Protein AF-A0A1W9SYE8-F1 (afdb_monomer_lite)

Radius of gyration: 17.7 Å; chains: 1; bounding box: 56×36×48 Å

Structure (mmCIF, N/CA/C/O backbone):
data_AF-A0A1W9SYE8-F1
#
_entry.id   AF-A0A1W9SYE8-F1
#
loop_
_atom_site.group_PDB
_atom_site.id
_atom_site.type_symbol
_atom_site.label_atom_id
_atom_site.label_alt_id
_atom_site.label_comp_id
_atom_site.label_asym_id
_atom_site.label_entity_id
_atom_site.label_seq_id
_atom_site.pdbx_PDB_ins_code
_atom_site.Cartn_x
_atom_site.Cartn_y
_atom_site.Cartn_z
_atom_site.occupancy
_atom_site.B_iso_or_equiv
_atom_site.auth_seq_id
_atom_site.auth_comp_id
_atom_site.auth_asym_id
_atom_site.auth_atom_i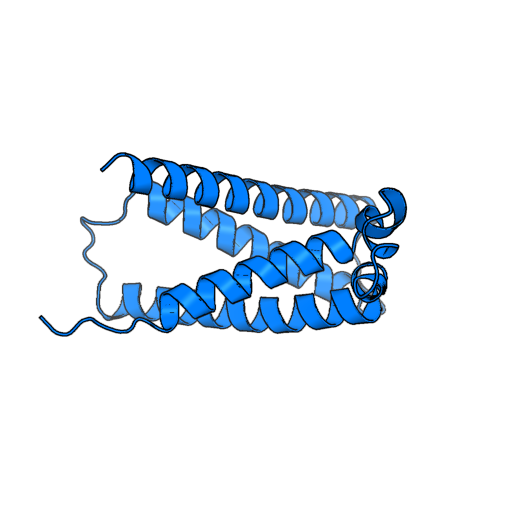d
_atom_site.pdbx_PDB_model_num
ATOM 1 N N . MET A 1 1 ? -35.165 5.257 8.449 1.00 41.22 1 MET A N 1
ATOM 2 C CA . MET A 1 1 ? -33.919 4.480 8.280 1.00 41.22 1 MET A CA 1
ATOM 3 C C . MET A 1 1 ? -33.518 4.577 6.822 1.00 41.22 1 MET A C 1
ATOM 5 O O . MET A 1 1 ? -33.873 3.719 6.024 1.00 41.22 1 MET A O 1
ATOM 9 N N . GLU A 1 2 ? -32.882 5.686 6.456 1.00 39.94 2 GLU A N 1
ATOM 10 C CA . GLU A 1 2 ? -32.318 5.841 5.119 1.00 39.94 2 GLU A CA 1
ATOM 11 C C . GLU A 1 2 ? -31.192 4.820 4.987 1.00 39.94 2 GLU A C 1
ATOM 13 O O . GLU A 1 2 ? -30.272 4.774 5.805 1.00 39.94 2 GLU A O 1
ATOM 18 N N . LYS A 1 3 ? -31.317 3.924 4.012 1.00 49.72 3 LYS A N 1
ATOM 19 C CA . LYS A 1 3 ? -30.263 2.985 3.655 1.00 49.72 3 LYS A CA 1
ATOM 20 C C . LYS A 1 3 ? -29.163 3.843 3.044 1.00 49.72 3 LYS A C 1
ATOM 22 O O . LYS A 1 3 ? -29.212 4.139 1.857 1.00 49.72 3 LYS A O 1
ATOM 27 N N . GLU A 1 4 ? -28.253 4.336 3.879 1.00 52.50 4 GLU A N 1
ATOM 28 C CA . GLU A 1 4 ? -27.139 5.168 3.446 1.00 52.50 4 GLU A CA 1
ATOM 29 C C . GLU A 1 4 ? -26.355 4.353 2.412 1.00 52.50 4 GLU A C 1
ATOM 31 O O . GLU A 1 4 ? -25.656 3.387 2.738 1.00 52.50 4 GLU A O 1
ATOM 36 N N . ASN A 1 5 ? -26.562 4.677 1.134 1.00 53.06 5 ASN A N 1
ATOM 37 C CA . ASN A 1 5 ? -25.823 4.122 0.013 1.00 53.06 5 ASN A CA 1
ATOM 38 C C . ASN A 1 5 ? -24.386 4.615 0.160 1.00 53.06 5 ASN A C 1
ATOM 40 O O . ASN A 1 5 ? -23.985 5.604 -0.447 1.00 53.06 5 ASN A O 1
ATOM 44 N N . SER A 1 6 ? -23.617 3.973 1.038 1.00 64.19 6 SER A N 1
ATOM 45 C CA . SER A 1 6 ? -22.261 4.408 1.330 1.00 64.19 6 SER A CA 1
ATOM 46 C C . SER A 1 6 ? -21.367 4.014 0.150 1.00 64.19 6 SER A C 1
ATOM 48 O O . SER A 1 6 ? -20.813 2.919 0.044 1.00 64.19 6 SER A O 1
ATOM 50 N N . ILE A 1 7 ? -21.261 4.940 -0.800 1.00 74.56 7 ILE A N 1
ATOM 51 C CA . ILE A 1 7 ? -20.350 4.876 -1.947 1.00 74.56 7 ILE A CA 1
ATOM 52 C C . ILE A 1 7 ? -18.901 4.752 -1.446 1.00 74.56 7 ILE A C 1
ATOM 54 O O . ILE A 1 7 ? -18.083 4.054 -2.042 1.00 74.56 7 ILE A O 1
ATOM 58 N N . MET A 1 8 ? -18.600 5.355 -0.292 1.00 77.88 8 MET A N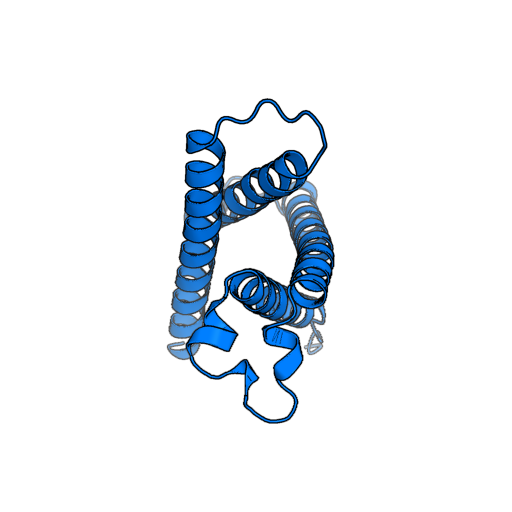 1
ATOM 59 C CA . MET A 1 8 ? -17.255 5.452 0.272 1.00 77.88 8 MET A CA 1
ATOM 60 C C . MET A 1 8 ? -16.625 4.082 0.632 1.00 77.88 8 MET A C 1
ATOM 62 O O . MET A 1 8 ? -15.516 3.803 0.170 1.00 77.88 8 MET A O 1
ATOM 66 N N . PRO A 1 9 ? -17.297 3.156 1.353 1.00 83.62 9 PRO A N 1
ATOM 67 C CA . PRO A 1 9 ? -16.789 1.796 1.551 1.00 83.62 9 PRO A CA 1
ATOM 68 C C . PRO A 1 9 ? -16.573 0.985 0.272 1.00 83.62 9 PRO A C 1
ATOM 70 O O . PRO A 1 9 ? -15.653 0.168 0.229 1.00 83.62 9 PRO A O 1
ATOM 73 N N . LEU A 1 10 ? -17.412 1.160 -0.754 1.00 86.81 10 LEU A N 1
ATOM 74 C CA . LEU A 1 10 ? -17.226 0.473 -2.034 1.00 86.81 10 LEU A CA 1
ATOM 75 C C . LEU A 1 10 ? -15.983 1.010 -2.748 1.00 86.81 10 LEU A C 1
ATOM 77 O O . LEU A 1 10 ? -15.129 0.233 -3.170 1.00 86.81 10 LEU A O 1
ATOM 81 N N . PHE A 1 11 ? -15.851 2.332 -2.803 1.00 90.12 11 PHE A N 1
ATOM 82 C CA . PHE A 1 11 ? -14.723 3.009 -3.426 1.00 90.12 11 PHE A CA 1
ATOM 83 C C . PHE A 1 11 ? -13.386 2.650 -2.758 1.00 90.12 11 PHE A C 1
ATOM 85 O O . PHE A 1 11 ? -12.408 2.343 -3.443 1.00 90.12 11 PHE A O 1
ATOM 92 N N . TYR A 1 12 ? -13.361 2.560 -1.424 1.00 91.75 12 TYR A N 1
ATOM 93 C CA . TYR A 1 12 ? -12.203 2.078 -0.666 1.00 91.75 12 TYR A CA 1
ATOM 94 C C . TYR A 1 12 ? -11.828 0.629 -1.019 1.00 91.75 12 TYR A C 1
ATOM 96 O O . TYR A 1 12 ? -10.658 0.331 -1.253 1.00 91.75 12 TYR A O 1
ATOM 104 N N . LYS A 1 13 ? -12.808 -0.283 -1.109 1.00 92.75 13 LYS A N 1
ATOM 105 C CA . LYS A 1 13 ? -12.555 -1.692 -1.466 1.00 92.75 13 LYS A CA 1
ATOM 106 C C . LYS A 1 13 ? -12.010 -1.842 -2.884 1.00 92.75 13 LYS A C 1
ATOM 108 O O . LYS A 1 13 ? -11.067 -2.601 -3.080 1.00 92.75 13 LYS A O 1
ATOM 113 N N . ILE A 1 14 ? -12.586 -1.119 -3.846 1.00 95.06 14 ILE A N 1
ATOM 114 C CA . ILE A 1 14 ? -12.122 -1.113 -5.240 1.00 95.06 14 ILE A CA 1
ATOM 115 C C . ILE A 1 14 ? -10.686 -0.589 -5.308 1.00 95.06 14 ILE A C 1
ATOM 117 O O . ILE A 1 14 ? -9.834 -1.220 -5.930 1.00 95.06 14 ILE A O 1
ATOM 121 N N . THR A 1 15 ? -10.406 0.516 -4.613 1.00 96.75 15 THR A N 1
ATOM 122 C CA . THR A 1 15 ? -9.061 1.098 -4.537 1.00 96.75 15 THR A CA 1
ATOM 123 C C . THR A 1 15 ? -8.049 0.086 -4.015 1.00 96.75 15 THR A C 1
ATOM 125 O O . THR A 1 15 ? -7.028 -0.144 -4.657 1.00 96.75 15 THR A O 1
ATOM 128 N N . LEU A 1 16 ? -8.342 -0.575 -2.892 1.00 96.31 16 LEU A N 1
ATOM 129 C CA . LEU A 1 16 ? -7.448 -1.590 -2.338 1.00 96.31 16 LEU A CA 1
ATOM 130 C C . LEU A 1 16 ? -7.262 -2.789 -3.263 1.00 96.31 16 LEU A C 1
ATOM 132 O O . LEU A 1 16 ? -6.138 -3.257 -3.416 1.00 96.31 16 LEU A O 1
ATOM 136 N N . PHE A 1 17 ? -8.337 -3.275 -3.886 1.00 96.94 17 PHE A N 1
ATOM 137 C CA . PHE A 1 17 ? -8.260 -4.394 -4.819 1.00 96.94 17 PHE A CA 1
ATOM 138 C C . PHE A 1 17 ? -7.276 -4.094 -5.950 1.00 96.94 17 PHE A C 1
ATOM 140 O O . PHE A 1 17 ? -6.348 -4.868 -6.177 1.00 96.94 17 PHE A O 1
ATOM 147 N N . PHE A 1 18 ? -7.429 -2.947 -6.617 1.00 98.06 18 PHE A N 1
ATOM 148 C CA . PHE A 1 18 ? -6.544 -2.583 -7.715 1.00 98.06 18 PHE A CA 1
ATOM 149 C C . PHE A 1 18 ? -5.142 -2.199 -7.253 1.00 98.06 18 PHE A C 1
ATOM 151 O O . PHE A 1 18 ? -4.192 -2.489 -7.975 1.00 98.06 18 PHE A O 1
ATOM 158 N N . LEU A 1 19 ? -4.972 -1.617 -6.064 1.00 97.75 19 LEU A N 1
ATOM 159 C CA . LEU A 1 19 ? -3.652 -1.329 -5.503 1.00 97.75 19 LEU A CA 1
ATOM 160 C C . LEU A 1 19 ? -2.872 -2.624 -5.242 1.00 97.75 19 LEU A C 1
ATOM 162 O O . LEU A 1 19 ? -1.718 -2.747 -5.647 1.00 97.75 19 LEU A O 1
ATOM 166 N N . THR A 1 20 ? -3.523 -3.621 -4.639 1.00 97.25 20 THR A N 1
ATOM 167 C CA . THR A 1 20 ? -2.939 -4.943 -4.402 1.00 97.25 20 THR A CA 1
ATOM 168 C C . THR A 1 20 ? -2.673 -5.679 -5.714 1.00 97.25 20 THR A C 1
ATOM 170 O O . THR A 1 20 ? -1.557 -6.150 -5.921 1.00 97.25 20 THR A O 1
ATOM 173 N N . LEU A 1 21 ? -3.654 -5.740 -6.621 1.00 97.56 21 LEU A N 1
ATOM 174 C CA . LEU A 1 21 ? -3.521 -6.416 -7.916 1.00 97.56 21 LEU A CA 1
ATOM 175 C C . LEU A 1 21 ? -2.369 -5.831 -8.739 1.00 97.56 21 LEU A C 1
ATOM 177 O O . LEU A 1 21 ? -1.517 -6.567 -9.230 1.00 97.56 21 LEU A O 1
ATOM 181 N N . SER A 1 22 ? -2.319 -4.505 -8.857 1.00 97.81 22 SER A N 1
ATOM 182 C CA . SER A 1 22 ? -1.281 -3.816 -9.622 1.00 97.81 22 SER A CA 1
ATOM 183 C C . SER A 1 22 ? 0.091 -3.884 -8.948 1.00 97.81 22 SER A C 1
ATOM 185 O O . SER A 1 22 ? 1.077 -4.084 -9.648 1.00 97.81 22 SER A O 1
ATOM 187 N N . GLY A 1 23 ? 0.171 -3.818 -7.613 1.00 96.81 23 GLY A N 1
ATOM 188 C CA . GLY A 1 23 ? 1.433 -3.953 -6.874 1.00 96.81 23 GLY A CA 1
ATOM 189 C C . GLY A 1 23 ? 2.045 -5.348 -7.012 1.00 96.81 23 GLY A C 1
ATOM 190 O O . GLY A 1 23 ? 3.241 -5.494 -7.248 1.00 96.81 23 GLY A O 1
ATOM 191 N N . PHE A 1 24 ? 1.217 -6.393 -6.963 1.00 96.88 24 PHE A N 1
ATOM 192 C CA . PHE A 1 24 ? 1.646 -7.749 -7.301 1.00 96.88 24 PHE A CA 1
ATOM 193 C C . PHE A 1 24 ? 2.022 -7.891 -8.783 1.00 96.88 24 PHE A C 1
ATOM 195 O O . PHE A 1 24 ? 2.981 -8.590 -9.096 1.00 96.88 24 PHE A O 1
ATOM 202 N N . GLY A 1 25 ? 1.330 -7.193 -9.686 1.00 95.88 25 GLY A N 1
ATOM 203 C CA . GLY A 1 25 ? 1.627 -7.176 -11.124 1.00 95.88 25 GLY A CA 1
ATOM 204 C C . GLY A 1 25 ? 2.887 -6.402 -11.520 1.00 95.88 25 GLY A C 1
ATOM 205 O O . GLY A 1 25 ? 3.354 -6.537 -12.648 1.00 95.88 25 GLY A O 1
ATOM 206 N N . GLN A 1 26 ? 3.470 -5.610 -10.617 1.00 94.50 26 GLN A N 1
ATOM 207 C CA . GLN A 1 26 ? 4.816 -5.053 -10.798 1.00 94.50 26 GLN A CA 1
ATOM 208 C C . GLN A 1 26 ? 5.912 -6.108 -10.571 1.00 94.50 26 GLN A C 1
ATOM 210 O O . GLN A 1 26 ? 7.053 -5.915 -10.988 1.00 94.50 26 GLN A O 1
ATOM 215 N N . MET A 1 27 ? 5.574 -7.232 -9.935 1.00 94.50 27 MET A N 1
ATOM 216 C CA . MET A 1 27 ? 6.423 -8.416 -9.850 1.00 94.50 27 MET A CA 1
ATOM 217 C C . MET A 1 27 ? 6.058 -9.378 -10.992 1.00 94.50 27 MET A C 1
ATOM 219 O O . MET A 1 27 ? 4.890 -9.471 -11.371 1.00 94.50 27 MET A O 1
ATOM 223 N N . PRO A 1 28 ? 7.000 -10.177 -11.521 1.00 92.25 28 PRO A N 1
ATOM 224 C CA . PRO A 1 28 ? 6.738 -11.074 -12.651 1.00 92.25 28 PRO A CA 1
ATOM 225 C C . PRO A 1 28 ? 5.905 -12.321 -12.275 1.00 92.25 28 PRO A C 1
ATOM 227 O O . PRO A 1 28 ? 6.052 -13.377 -12.887 1.00 92.25 28 PRO A O 1
ATOM 230 N N . ILE A 1 29 ? 5.029 -12.243 -11.267 1.00 94.50 29 ILE A N 1
ATOM 231 C CA . ILE A 1 29 ? 4.278 -13.393 -10.748 1.00 94.50 29 ILE A CA 1
ATOM 232 C C . ILE A 1 29 ? 3.184 -13.854 -11.714 1.00 94.50 29 ILE A C 1
ATOM 234 O O . ILE A 1 29 ? 3.041 -15.052 -11.938 1.00 94.50 29 ILE A O 1
ATOM 238 N N . PHE A 1 30 ? 2.442 -12.929 -12.335 1.00 96.19 30 PHE A N 1
ATOM 239 C CA . PHE A 1 30 ? 1.300 -13.296 -13.177 1.00 96.19 30 PHE A CA 1
ATOM 240 C C . PHE A 1 30 ? 1.739 -13.956 -14.476 1.00 96.19 30 PHE A C 1
ATOM 242 O O . PHE A 1 30 ? 1.042 -14.832 -14.983 1.00 96.19 30 PHE A O 1
ATOM 249 N N . LYS A 1 31 ? 2.925 -13.594 -14.976 1.00 94.56 31 LYS A N 1
ATOM 250 C CA . LYS A 1 31 ? 3.539 -14.303 -16.094 1.00 94.56 31 LYS A CA 1
ATOM 251 C C . LYS A 1 31 ? 4.154 -15.633 -15.655 1.00 94.56 31 LYS A C 1
ATOM 253 O O . LYS A 1 31 ? 3.952 -16.632 -16.331 1.00 94.56 31 LYS A O 1
ATOM 258 N N . ARG A 1 32 ? 4.849 -15.673 -14.510 1.00 96.62 32 ARG A N 1
ATOM 259 C CA . ARG A 1 32 ? 5.492 -16.896 -13.991 1.00 96.62 32 ARG A CA 1
ATOM 260 C C . ARG A 1 32 ? 4.506 -18.033 -13.708 1.00 96.62 32 ARG A C 1
ATOM 262 O O . ARG A 1 32 ? 4.883 -19.191 -13.838 1.00 96.62 32 ARG A O 1
ATOM 269 N N . TYR A 1 33 ? 3.274 -17.707 -13.323 1.00 96.50 33 TYR A N 1
ATOM 270 C CA . TYR A 1 33 ? 2.226 -18.682 -13.008 1.00 96.50 33 TYR A CA 1
ATOM 271 C C . TYR A 1 33 ? 1.105 -18.744 -14.060 1.00 96.50 33 TYR A C 1
ATOM 273 O O . TYR A 1 33 ? -0.002 -19.156 -13.732 1.00 96.50 33 TYR A O 1
ATOM 281 N N . TYR A 1 34 ? 1.367 -18.332 -15.307 1.00 96.38 34 TYR A N 1
ATOM 282 C CA . TYR A 1 34 ? 0.440 -18.448 -16.450 1.00 96.38 34 TYR A CA 1
ATOM 283 C C . TYR A 1 34 ? -0.917 -17.724 -16.298 1.00 96.38 34 TYR A C 1
ATOM 285 O O . TYR A 1 34 ? -1.806 -17.871 -17.132 1.00 96.38 34 TYR A O 1
ATOM 293 N N . ILE A 1 35 ? -1.088 -16.876 -15.276 1.00 97.06 35 ILE A N 1
ATOM 294 C CA . ILE A 1 35 ? -2.311 -16.076 -15.075 1.00 97.06 35 ILE A CA 1
ATOM 295 C C . ILE A 1 35 ? -2.502 -15.095 -16.236 1.00 97.06 35 ILE A C 1
ATOM 297 O O . ILE A 1 35 ? -3.619 -14.887 -16.702 1.00 97.06 35 ILE A O 1
ATOM 301 N N . ALA A 1 36 ? -1.409 -14.518 -16.737 1.00 96.12 36 ALA A N 1
ATOM 302 C CA . ALA A 1 36 ? -1.442 -13.609 -17.880 1.00 96.12 36 ALA A CA 1
ATOM 303 C C . ALA A 1 36 ? -1.770 -14.306 -19.216 1.00 96.12 36 ALA A C 1
ATOM 305 O O . ALA A 1 36 ? -2.040 -13.617 -20.197 1.00 96.12 36 ALA A O 1
ATOM 306 N N . ASP A 1 37 ? -1.751 -15.641 -19.263 1.00 96.69 37 ASP A N 1
ATOM 307 C CA . ASP A 1 37 ? -2.071 -16.413 -20.468 1.00 96.69 37 ASP A CA 1
ATOM 308 C C . ASP A 1 37 ? -3.574 -16.741 -20.561 1.00 96.69 37 ASP A C 1
ATOM 310 O O . ASP A 1 37 ? -4.052 -17.216 -21.591 1.00 96.69 37 ASP A O 1
ATOM 314 N N . ILE A 1 38 ? -4.347 -16.421 -19.516 1.00 97.31 38 ILE A N 1
ATOM 315 C CA . ILE A 1 38 ? -5.810 -16.451 -19.550 1.00 97.31 38 ILE A CA 1
ATOM 316 C C . ILE A 1 38 ? -6.303 -15.345 -20.506 1.00 97.31 38 ILE A C 1
ATOM 318 O O . ILE A 1 38 ? -5.879 -14.189 -20.370 1.00 97.31 38 ILE A O 1
ATOM 322 N N . PRO A 1 39 ? -7.222 -15.646 -21.448 1.00 97.12 39 PRO A N 1
ATOM 323 C CA . PRO A 1 39 ? -7.761 -14.652 -22.373 1.00 97.12 39 PRO A CA 1
ATOM 324 C C . PRO A 1 39 ? -8.266 -13.391 -21.654 1.00 97.12 39 PRO A C 1
ATOM 326 O O . PRO A 1 39 ? -9.061 -13.469 -20.720 1.00 97.12 39 PRO A O 1
ATOM 329 N N . GLY A 1 40 ? -7.785 -12.220 -22.082 1.00 94.88 40 GLY A N 1
ATOM 330 C CA . GLY A 1 40 ? -8.133 -10.921 -21.489 1.00 94.88 40 GLY A CA 1
ATOM 331 C C . GLY A 1 40 ? -7.275 -10.476 -20.294 1.00 94.88 40 GLY A C 1
ATOM 332 O O . GLY A 1 40 ? -7.379 -9.320 -19.889 1.00 94.88 40 GLY A O 1
ATOM 333 N N . LEU A 1 41 ? -6.387 -11.324 -19.757 1.00 97.00 41 LEU A N 1
ATOM 334 C CA . LEU A 1 41 ? -5.532 -10.998 -18.601 1.00 97.00 41 LEU A CA 1
ATOM 335 C C . LEU A 1 41 ? -4.070 -10.676 -18.951 1.00 97.00 41 LEU A C 1
ATOM 337 O O . LEU A 1 41 ? -3.270 -10.415 -18.054 1.00 97.00 41 LEU A O 1
ATOM 341 N N . GLY A 1 42 ? -3.716 -10.605 -20.237 1.00 95.94 42 GLY A N 1
ATOM 342 C CA . GLY A 1 42 ? -2.344 -10.310 -20.678 1.00 95.94 42 GLY A CA 1
ATOM 343 C C . GLY A 1 42 ? -1.778 -8.979 -20.158 1.00 95.94 42 GLY A C 1
ATOM 344 O O . GLY A 1 42 ? -0.571 -8.852 -19.953 1.00 95.94 42 GLY A O 1
ATOM 345 N N . TRP A 1 43 ? -2.641 -8.002 -19.862 1.00 95.88 43 TRP A N 1
ATOM 346 C CA . TRP A 1 43 ? -2.244 -6.708 -19.296 1.00 95.88 43 TRP A CA 1
ATOM 347 C C . TRP A 1 43 ? -1.629 -6.820 -17.892 1.00 95.88 43 TRP A C 1
ATOM 349 O O . TRP A 1 43 ? -0.823 -5.968 -17.524 1.00 95.88 43 TRP A O 1
ATOM 359 N N . LEU A 1 44 ? -1.933 -7.882 -17.132 1.00 96.12 44 LEU A N 1
ATOM 360 C CA . LEU A 1 44 ? -1.353 -8.130 -15.806 1.00 96.12 44 LEU A CA 1
ATOM 361 C C . LEU A 1 44 ? 0.162 -8.373 -15.851 1.00 96.12 44 LEU A C 1
ATOM 363 O O . LEU A 1 44 ? 0.833 -8.208 -14.836 1.00 96.12 44 LEU A O 1
ATOM 367 N N . ALA A 1 45 ? 0.706 -8.762 -17.008 1.00 95.62 45 ALA A N 1
ATOM 368 C CA . ALA A 1 45 ? 2.145 -8.911 -17.222 1.00 95.62 45 ALA A CA 1
ATOM 369 C C . ALA A 1 45 ? 2.801 -7.663 -17.846 1.00 95.62 45 ALA A C 1
ATOM 371 O O . ALA A 1 45 ? 4.016 -7.646 -18.038 1.00 95.62 45 ALA A O 1
ATOM 372 N N . ASN A 1 46 ? 2.031 -6.619 -18.172 1.00 96.56 46 ASN A N 1
ATOM 373 C CA . ASN A 1 46 ? 2.568 -5.376 -18.714 1.00 96.56 46 ASN A CA 1
ATOM 374 C C . ASN A 1 46 ? 2.946 -4.426 -17.572 1.00 96.56 46 ASN A C 1
ATOM 376 O O . ASN A 1 46 ? 2.081 -3.785 -16.974 1.00 96.56 46 ASN A O 1
ATOM 380 N N . PHE A 1 47 ? 4.253 -4.302 -17.322 1.00 94.50 47 PHE A N 1
ATOM 381 C CA . PHE A 1 47 ? 4.788 -3.457 -16.255 1.00 94.50 47 PHE A CA 1
ATOM 382 C C . PHE A 1 47 ? 4.318 -1.999 -16.339 1.00 94.50 47 PHE A C 1
ATOM 384 O O . PHE A 1 47 ? 4.005 -1.410 -15.313 1.00 94.50 47 PHE A O 1
ATOM 391 N N . HIS A 1 48 ? 4.226 -1.401 -17.530 1.00 95.19 48 HIS A N 1
ATOM 392 C CA . HIS A 1 48 ? 3.802 -0.002 -17.657 1.00 95.19 48 HIS A CA 1
ATOM 393 C C . HIS A 1 48 ? 2.340 0.190 -17.249 1.00 95.19 48 HIS A C 1
ATOM 395 O O . HIS A 1 48 ? 2.020 1.154 -16.553 1.00 95.19 48 HIS A O 1
ATOM 401 N N . ILE A 1 49 ? 1.465 -0.743 -17.637 1.00 96.62 49 ILE A N 1
ATOM 402 C CA . ILE A 1 49 ? 0.046 -0.707 -17.266 1.00 96.62 49 ILE A CA 1
ATOM 403 C C . ILE A 1 49 ? -0.103 -0.908 -15.758 1.00 96.62 49 ILE A C 1
ATOM 405 O O . ILE A 1 49 ? -0.748 -0.096 -15.093 1.00 96.62 49 ILE A O 1
ATOM 409 N N . THR A 1 50 ? 0.516 -1.952 -15.199 1.00 97.38 50 THR A N 1
ATOM 410 C CA . THR A 1 50 ? 0.410 -2.243 -13.764 1.00 97.38 50 THR A CA 1
ATOM 411 C C . THR A 1 50 ? 1.032 -1.129 -12.925 1.00 97.38 50 THR A C 1
ATOM 413 O O . THR A 1 50 ? 0.431 -0.698 -11.947 1.00 97.38 50 THR A O 1
ATOM 416 N N . HIS A 1 51 ? 2.166 -0.566 -13.340 1.00 96.12 51 HIS A N 1
ATOM 417 C CA . HIS A 1 51 ? 2.796 0.562 -12.660 1.00 96.12 51 HIS A CA 1
ATOM 418 C C . HIS A 1 51 ? 1.939 1.835 -12.694 1.00 96.12 51 HIS A C 1
ATOM 420 O O . HIS A 1 51 ? 1.776 2.486 -11.660 1.00 96.12 51 HIS A O 1
ATOM 426 N N . LEU A 1 52 ? 1.359 2.185 -13.847 1.00 97.19 52 LEU A N 1
ATOM 427 C CA . LEU A 1 52 ? 0.467 3.341 -13.966 1.00 97.19 52 LEU A CA 1
ATOM 428 C C . LEU A 1 52 ? -0.771 3.180 -13.077 1.00 97.19 52 LEU A C 1
ATOM 430 O O . LEU A 1 52 ? -1.107 4.088 -12.317 1.00 97.19 52 LEU A O 1
ATOM 434 N N . MET A 1 53 ? -1.420 2.014 -13.129 1.00 97.88 53 MET A N 1
ATOM 435 C CA . MET A 1 53 ? -2.564 1.717 -12.267 1.00 97.88 53 MET A CA 1
ATOM 436 C C . MET A 1 53 ? -2.186 1.820 -10.791 1.00 97.88 53 MET A C 1
ATOM 438 O O . MET A 1 53 ? -2.914 2.448 -10.025 1.00 97.88 53 MET A O 1
ATOM 442 N N . HIS A 1 54 ? -1.039 1.263 -10.396 1.00 97.94 54 HIS A N 1
ATOM 443 C CA . HIS A 1 54 ? -0.589 1.316 -9.010 1.00 97.94 54 HIS A CA 1
ATOM 444 C C . HIS A 1 54 ? -0.445 2.757 -8.520 1.00 97.94 54 HIS A C 1
ATOM 446 O O . HIS A 1 54 ? -0.931 3.083 -7.443 1.00 97.94 54 HIS A O 1
ATOM 452 N N . TYR A 1 55 ? 0.136 3.645 -9.331 1.00 96.88 55 TYR A N 1
ATOM 453 C CA . TYR A 1 55 ? 0.292 5.060 -8.982 1.00 96.88 55 TYR A CA 1
ATOM 454 C C . TYR A 1 55 ? -1.052 5.791 -8.873 1.00 96.88 55 TYR A C 1
ATOM 456 O O . TYR A 1 55 ? -1.260 6.543 -7.920 1.00 96.88 55 TYR A O 1
ATOM 464 N N . ILE A 1 56 ? -1.983 5.545 -9.802 1.00 98.12 56 ILE A N 1
ATOM 465 C CA . ILE A 1 56 ? -3.327 6.145 -9.766 1.00 98.12 56 ILE A CA 1
ATOM 466 C C . ILE A 1 56 ? -4.059 5.725 -8.486 1.00 98.12 56 ILE A C 1
ATOM 468 O O . ILE A 1 56 ? -4.535 6.573 -7.729 1.00 98.12 56 ILE A O 1
ATOM 472 N N . PHE A 1 57 ? -4.114 4.422 -8.205 1.00 98.38 57 PHE A N 1
ATOM 473 C CA . PHE A 1 57 ? -4.801 3.915 -7.019 1.00 98.38 57 PHE A CA 1
ATOM 474 C C . PHE A 1 57 ? -4.066 4.255 -5.719 1.00 98.38 57 PHE A C 1
ATOM 476 O O . PHE A 1 57 ? -4.726 4.443 -4.700 1.00 98.38 57 PHE A O 1
ATOM 483 N N . ALA A 1 58 ? -2.739 4.409 -5.737 1.00 98.00 58 ALA A N 1
ATOM 484 C CA . ALA A 1 58 ? -1.981 4.907 -4.591 1.00 98.00 58 ALA A CA 1
ATOM 485 C C . ALA A 1 58 ? -2.346 6.363 -4.273 1.00 98.00 58 ALA A C 1
ATOM 487 O O . ALA A 1 58 ? -2.578 6.687 -3.110 1.00 98.00 58 ALA A O 1
ATOM 488 N N . GLY A 1 59 ? -2.474 7.220 -5.293 1.00 97.75 59 GLY A N 1
ATOM 489 C CA . GLY A 1 59 ? -2.949 8.595 -5.129 1.00 97.75 59 GLY A CA 1
ATOM 490 C C . GLY A 1 59 ? -4.342 8.648 -4.499 1.00 97.75 59 GLY A C 1
ATOM 491 O O . GLY A 1 59 ? -4.533 9.311 -3.481 1.00 97.75 59 GLY A O 1
ATO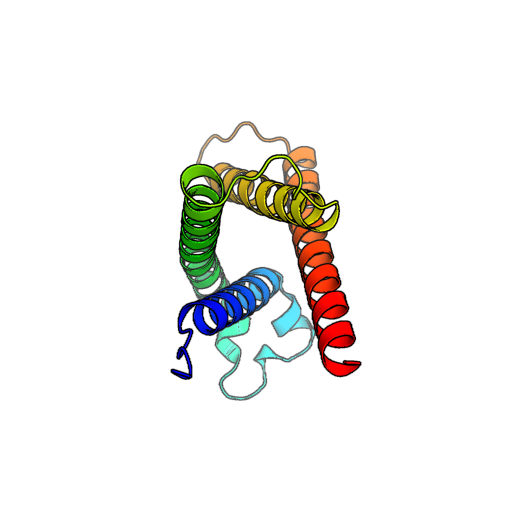M 492 N N . ILE A 1 60 ? -5.287 7.866 -5.032 1.00 97.25 60 ILE A N 1
ATOM 493 C CA . ILE A 1 60 ? -6.647 7.754 -4.481 1.00 97.25 60 ILE A CA 1
ATOM 494 C C . ILE A 1 60 ? -6.616 7.242 -3.034 1.00 97.25 60 ILE A C 1
ATOM 496 O O . ILE A 1 60 ? -7.290 7.792 -2.164 1.00 97.25 60 ILE A O 1
ATOM 500 N N . PHE A 1 61 ? -5.820 6.208 -2.754 1.00 97.38 61 PHE A N 1
ATOM 501 C CA . PHE A 1 61 ? -5.674 5.648 -1.414 1.00 97.38 61 PHE A CA 1
ATOM 502 C C . PHE A 1 61 ? -5.158 6.689 -0.414 1.00 97.38 61 PHE A C 1
ATOM 504 O O . PHE A 1 61 ? -5.736 6.831 0.663 1.00 97.38 61 PHE A O 1
ATOM 511 N N . ILE A 1 62 ? -4.129 7.459 -0.777 1.00 97.06 62 ILE A N 1
ATOM 512 C CA . ILE A 1 62 ? -3.603 8.547 0.056 1.00 97.06 62 ILE A CA 1
ATOM 513 C C . ILE A 1 62 ? -4.687 9.599 0.304 1.00 97.06 62 ILE A C 1
ATOM 515 O O . ILE A 1 62 ? -4.898 9.978 1.454 1.00 97.06 62 ILE A O 1
ATOM 519 N N . SER A 1 63 ? -5.428 10.023 -0.726 1.00 95.62 63 SER A N 1
ATOM 520 C CA . SER A 1 63 ? -6.541 10.969 -0.564 1.00 95.62 63 SER A CA 1
ATOM 521 C C . SER A 1 63 ? -7.607 10.450 0.402 1.00 95.62 63 SER A C 1
ATOM 523 O O . SER A 1 63 ? -8.059 11.197 1.268 1.00 95.62 63 SER A O 1
ATOM 525 N N . LEU A 1 64 ? -7.973 9.167 0.312 1.00 94.00 64 LEU A N 1
ATOM 526 C CA . LEU A 1 64 ? -8.929 8.539 1.228 1.00 94.00 64 LEU A CA 1
ATOM 527 C C . LEU A 1 64 ? -8.402 8.479 2.665 1.00 94.00 64 LEU A C 1
ATOM 529 O O . LEU A 1 64 ? -9.158 8.746 3.601 1.00 94.00 64 LEU A O 1
ATOM 533 N N . VAL A 1 65 ? -7.122 8.149 2.857 1.00 93.44 65 VAL A N 1
ATOM 534 C CA . VAL A 1 65 ? -6.484 8.125 4.182 1.00 93.44 65 VAL A CA 1
ATOM 535 C C . VAL A 1 65 ? -6.452 9.526 4.785 1.00 93.44 65 VAL A C 1
ATOM 537 O O . VAL A 1 65 ? -6.824 9.680 5.948 1.00 93.44 65 VAL A O 1
ATOM 540 N N . VAL A 1 66 ? -6.074 10.545 4.010 1.00 93.56 66 VAL A N 1
ATOM 541 C CA . VAL A 1 66 ? -6.048 11.945 4.459 1.00 93.56 66 VAL A CA 1
ATOM 542 C C . VAL A 1 66 ? -7.452 12.414 4.827 1.00 93.56 66 VAL A C 1
ATOM 544 O O . VAL A 1 66 ? -7.655 12.867 5.949 1.00 93.56 66 VAL A O 1
ATOM 547 N N . TYR A 1 67 ? -8.431 12.232 3.938 1.00 91.56 67 TYR A N 1
ATOM 548 C CA . TYR A 1 67 ? -9.827 12.592 4.196 1.00 91.56 67 TYR A CA 1
ATOM 549 C C . TYR A 1 67 ? -10.363 11.931 5.473 1.00 91.56 67 TYR A C 1
ATOM 551 O O . TYR A 1 67 ? -10.875 12.615 6.355 1.00 91.56 67 TYR A O 1
ATOM 559 N N . SER A 1 68 ? -10.175 10.615 5.614 1.00 87.69 68 SER A N 1
ATOM 560 C CA . SER A 1 68 ? -10.654 9.867 6.785 1.00 87.69 68 SER A CA 1
ATOM 561 C C . SER A 1 68 ? -9.953 10.294 8.077 1.00 87.69 68 SER A C 1
ATOM 563 O O . SER A 1 68 ? -10.566 10.298 9.142 1.00 87.69 68 SER A O 1
ATOM 565 N N . SER A 1 69 ? -8.666 10.643 7.996 1.00 87.88 69 SER A N 1
ATOM 566 C CA . SER A 1 69 ? -7.895 11.106 9.153 1.00 87.88 69 SER A CA 1
ATOM 567 C C . SER A 1 69 ? -8.338 12.500 9.592 1.00 87.88 69 SER A C 1
ATOM 569 O O . SER A 1 69 ? -8.504 12.729 10.786 1.00 87.88 69 SER A O 1
ATOM 571 N N . LEU A 1 70 ? -8.577 13.411 8.644 1.00 89.75 70 LEU A N 1
ATOM 572 C CA . LEU A 1 70 ? -9.083 14.754 8.930 1.00 89.75 70 LEU A CA 1
ATOM 573 C C . LEU A 1 70 ? -10.495 14.709 9.516 1.00 89.75 70 LEU A C 1
ATOM 575 O O . LEU A 1 70 ? -10.732 15.352 10.533 1.00 89.75 70 LEU A O 1
ATOM 579 N N . ASP A 1 71 ? -11.402 13.914 8.939 1.00 87.06 71 ASP A N 1
ATOM 580 C CA . ASP A 1 71 ? -12.754 13.728 9.484 1.00 87.06 71 ASP A CA 1
ATOM 581 C C . ASP A 1 71 ? -12.704 13.216 10.932 1.00 87.06 71 ASP A C 1
ATOM 583 O O . ASP A 1 71 ? -13.369 13.754 11.819 1.00 87.06 71 ASP A O 1
ATOM 587 N N . PHE A 1 72 ? -11.846 12.225 11.195 1.00 84.12 72 PHE A N 1
ATOM 588 C CA . PHE A 1 72 ? -11.669 11.682 12.536 1.00 84.12 72 PHE A CA 1
ATOM 589 C C . PHE A 1 72 ? -11.115 12.717 13.524 1.00 84.12 72 PHE A C 1
ATOM 591 O O . PHE A 1 72 ? -11.659 12.859 14.615 1.00 84.12 72 PHE A O 1
ATOM 598 N N . ILE A 1 73 ? -10.056 13.444 13.154 1.00 86.06 73 ILE A N 1
ATOM 599 C CA . ILE A 1 73 ? -9.384 14.406 14.040 1.00 86.06 73 ILE A CA 1
ATOM 600 C C . ILE A 1 73 ? -10.260 15.635 14.305 1.00 86.06 73 ILE A C 1
ATOM 602 O O . ILE A 1 73 ? -10.331 16.090 15.440 1.00 86.06 73 ILE A O 1
ATOM 606 N N . ILE A 1 74 ? -10.920 16.178 13.280 1.00 87.06 74 ILE A N 1
ATOM 607 C CA . ILE A 1 74 ? -11.654 17.446 13.384 1.00 87.06 74 ILE A CA 1
ATOM 608 C C . ILE A 1 74 ? -13.026 17.238 14.026 1.00 87.06 74 ILE A C 1
ATOM 610 O O . ILE A 1 74 ? -13.439 18.038 14.861 1.00 87.06 74 ILE A O 1
ATOM 614 N N . PHE A 1 75 ? -13.738 16.172 13.651 1.00 83.00 75 PHE A N 1
ATOM 615 C CA . PHE A 1 75 ? -15.151 16.022 14.007 1.00 83.00 75 PHE A CA 1
ATOM 616 C C . PHE A 1 75 ? -15.432 14.895 15.000 1.00 83.00 75 PHE A C 1
ATOM 618 O O . PHE A 1 75 ? -16.540 14.824 15.532 1.00 83.00 75 PHE A O 1
ATOM 625 N N . ARG A 1 76 ? -14.483 13.978 15.235 1.00 77.94 76 ARG A N 1
ATOM 626 C CA . ARG A 1 76 ? -14.761 12.726 15.964 1.00 77.94 76 ARG A CA 1
ATOM 627 C C . ARG A 1 76 ? -13.735 12.366 17.036 1.00 77.94 76 ARG A C 1
ATOM 629 O O . ARG A 1 76 ? -13.851 11.282 17.613 1.00 77.94 76 ARG A O 1
ATOM 636 N N . ILE A 1 77 ? -12.746 13.223 17.299 1.00 74.75 77 ILE A N 1
ATOM 637 C CA . ILE A 1 77 ? -11.702 12.925 18.277 1.00 74.75 77 ILE A CA 1
ATOM 638 C C . ILE A 1 77 ? -12.274 13.043 19.693 1.00 74.75 77 ILE A C 1
ATOM 640 O O . ILE A 1 77 ? -12.427 14.114 20.265 1.00 74.75 77 ILE A O 1
ATOM 644 N N . ASP A 1 78 ? -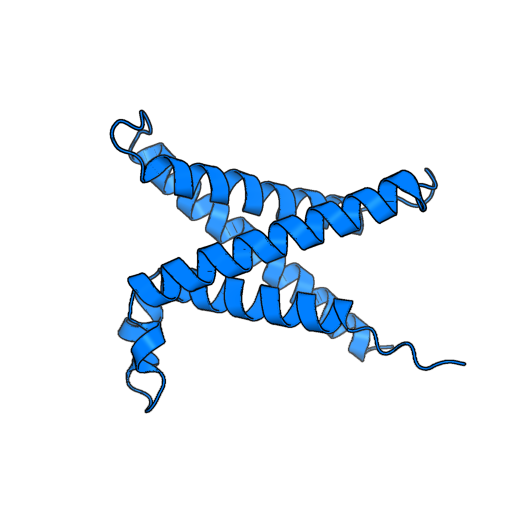12.626 11.894 20.251 1.00 73.06 78 ASP A N 1
ATOM 645 C CA . ASP A 1 78 ? -12.911 11.709 21.667 1.00 73.06 78 ASP A CA 1
ATOM 646 C C . ASP A 1 78 ? -11.731 10.912 22.235 1.00 73.06 78 ASP A C 1
ATOM 648 O O . ASP A 1 78 ? -11.473 9.779 21.806 1.00 73.06 78 ASP A O 1
ATOM 652 N N . SER A 1 79 ? -10.952 11.524 23.133 1.00 60.34 79 SER A N 1
ATOM 653 C CA . SER A 1 79 ? -9.679 10.984 23.641 1.00 60.34 79 SER A CA 1
ATOM 654 C C . SER A 1 79 ? -9.829 9.601 24.290 1.00 60.34 79 SER A C 1
ATOM 656 O O . SER A 1 79 ? -8.864 8.839 24.344 1.00 60.34 79 SER A O 1
ATOM 658 N N . ALA A 1 80 ? -11.047 9.220 24.683 1.00 59.56 80 ALA A N 1
ATOM 659 C CA . ALA A 1 80 ? -11.373 7.913 25.244 1.00 59.56 80 ALA A CA 1
ATOM 660 C C . ALA A 1 80 ? -11.509 6.766 24.211 1.00 59.56 80 ALA A C 1
ATOM 662 O O . ALA A 1 80 ? -11.638 5.609 24.611 1.00 59.56 80 ALA A O 1
ATOM 663 N N . ARG A 1 81 ? -11.495 7.029 22.890 1.00 66.19 81 ARG A N 1
ATOM 664 C CA . ARG A 1 81 ? -11.869 6.035 21.851 1.00 66.19 81 ARG A CA 1
ATOM 665 C C . ARG A 1 81 ? -10.742 5.522 20.952 1.00 66.19 81 ARG A C 1
ATOM 667 O O . ARG A 1 81 ? -11.016 4.745 20.031 1.00 66.19 81 ARG A O 1
ATOM 674 N N . ILE A 1 82 ? -9.480 5.890 21.184 1.00 76.75 82 ILE A N 1
ATOM 675 C CA . ILE A 1 82 ? -8.371 5.353 20.375 1.00 76.75 82 ILE A CA 1
ATOM 676 C C . ILE A 1 82 ? -8.122 3.889 20.753 1.00 76.75 82 ILE A C 1
ATOM 678 O O . ILE A 1 82 ? -7.454 3.560 21.730 1.00 76.75 82 ILE A O 1
ATOM 682 N N . THR A 1 83 ? -8.669 2.981 19.948 1.00 84.44 83 THR A N 1
ATOM 683 C CA . THR A 1 83 ? -8.465 1.542 20.126 1.00 84.44 83 THR A CA 1
ATOM 684 C C . THR A 1 83 ? -7.118 1.097 19.551 1.00 84.44 83 THR A C 1
ATOM 686 O O . THR A 1 83 ? -6.626 1.651 18.565 1.00 84.44 83 THR A O 1
ATOM 689 N N . LYS A 1 84 ? -6.545 0.015 20.101 1.00 85.88 84 LYS A N 1
ATOM 690 C CA . LYS A 1 84 ? -5.324 -0.627 19.567 1.00 85.88 84 LYS A CA 1
ATOM 691 C C . LYS A 1 84 ? -5.430 -0.944 18.066 1.00 85.88 84 LYS A C 1
ATOM 693 O O . LYS A 1 84 ? -4.444 -0.863 17.344 1.00 85.88 84 LYS A O 1
ATOM 698 N N . ILE A 1 85 ? -6.636 -1.256 17.589 1.00 86.62 85 ILE A N 1
ATOM 699 C CA . ILE A 1 85 ? -6.935 -1.560 16.183 1.00 86.62 85 ILE A CA 1
ATOM 700 C C . ILE A 1 85 ? -6.692 -0.338 15.287 1.00 86.62 85 ILE A C 1
ATOM 702 O O . ILE A 1 85 ? -6.105 -0.470 14.214 1.00 86.62 85 ILE A O 1
ATOM 706 N N . ILE A 1 86 ? -7.108 0.853 15.727 1.00 85.50 86 ILE A N 1
ATOM 707 C CA . ILE A 1 86 ? -6.902 2.104 14.983 1.00 85.50 86 ILE A CA 1
ATOM 708 C C . ILE A 1 86 ? -5.406 2.406 14.869 1.00 85.50 86 ILE A C 1
ATOM 710 O O . ILE A 1 86 ? -4.930 2.689 13.772 1.00 85.50 86 ILE A O 1
ATOM 714 N N . ILE A 1 87 ? -4.657 2.264 15.967 1.00 88.94 87 ILE A N 1
ATOM 715 C CA . ILE A 1 87 ? -3.202 2.484 15.980 1.00 88.94 87 ILE A CA 1
ATOM 716 C C . ILE A 1 87 ? -2.500 1.539 14.998 1.00 88.94 87 ILE A C 1
ATOM 718 O O . ILE A 1 87 ? -1.701 1.989 14.180 1.00 88.94 87 ILE A O 1
ATOM 722 N N . ILE A 1 88 ? -2.839 0.244 15.017 1.00 91.50 88 ILE A N 1
ATOM 723 C CA . ILE A 1 88 ? -2.273 -0.743 14.084 1.00 91.50 88 ILE A CA 1
ATOM 724 C C . ILE A 1 88 ? -2.543 -0.340 12.628 1.00 91.50 88 ILE A C 1
ATOM 726 O O . ILE A 1 88 ? -1.623 -0.355 11.811 1.00 91.50 88 ILE A O 1
ATOM 730 N N . LYS A 1 89 ? -3.775 0.070 12.295 1.00 91.12 89 LYS A N 1
ATOM 731 C CA . LYS A 1 89 ? -4.111 0.532 10.937 1.00 91.12 89 LYS A CA 1
ATOM 732 C C . LYS A 1 89 ? -3.291 1.748 10.518 1.00 91.12 89 LYS A C 1
ATOM 734 O O . LYS A 1 89 ? -2.801 1.775 9.394 1.00 91.12 89 LYS A O 1
ATOM 739 N N . ILE A 1 90 ? -3.141 2.731 11.406 1.00 92.31 90 ILE A N 1
ATOM 740 C CA . ILE A 1 90 ? -2.361 3.944 11.135 1.00 92.31 90 ILE A CA 1
ATOM 741 C C . ILE A 1 90 ? -0.908 3.576 10.830 1.00 92.31 90 ILE A C 1
ATOM 743 O O . ILE A 1 90 ? -0.375 4.029 9.822 1.00 92.31 90 ILE A O 1
ATOM 747 N N . ILE A 1 91 ? -0.293 2.706 11.638 1.00 95.62 91 ILE A N 1
ATOM 748 C CA . ILE A 1 91 ? 1.090 2.257 11.423 1.00 95.62 91 ILE A CA 1
ATOM 749 C C . ILE A 1 91 ? 1.238 1.574 10.060 1.00 95.62 91 ILE A C 1
ATOM 751 O O . ILE A 1 91 ? 2.165 1.889 9.318 1.00 95.62 91 ILE A O 1
ATOM 755 N N . ILE A 1 92 ? 0.316 0.676 9.700 1.00 97.19 92 ILE A N 1
ATOM 756 C CA . ILE A 1 92 ? 0.348 -0.028 8.410 1.00 97.19 92 ILE A CA 1
ATOM 757 C C . ILE A 1 92 ? 0.210 0.956 7.240 1.00 97.19 92 ILE A C 1
ATOM 759 O O . ILE A 1 92 ? 0.980 0.882 6.284 1.00 97.19 92 ILE A O 1
ATOM 763 N N . TYR A 1 93 ? -0.747 1.887 7.305 1.00 97.06 93 TYR A N 1
ATOM 764 C CA . TYR A 1 93 ? -0.958 2.874 6.243 1.00 97.06 93 TYR A CA 1
ATOM 765 C C . TYR A 1 93 ? 0.228 3.823 6.097 1.00 97.06 93 TYR A C 1
ATOM 767 O O . TYR A 1 93 ? 0.691 4.037 4.980 1.00 97.06 93 TYR A O 1
ATOM 775 N N . LEU A 1 94 ? 0.755 4.353 7.203 1.00 97.38 94 LEU A N 1
ATOM 776 C CA . LEU A 1 94 ? 1.942 5.206 7.173 1.00 97.38 94 LEU A CA 1
ATOM 777 C C . LEU A 1 94 ? 3.151 4.444 6.629 1.00 97.38 94 LEU A C 1
ATOM 779 O O . LEU A 1 94 ? 3.853 4.968 5.771 1.00 97.38 94 LEU A O 1
ATOM 783 N N . GLY A 1 95 ? 3.351 3.194 7.055 1.00 98.06 95 GLY A N 1
ATOM 784 C CA . GLY A 1 95 ? 4.395 2.318 6.531 1.00 98.06 95 GLY A CA 1
ATOM 785 C C . GLY A 1 95 ? 4.302 2.154 5.015 1.00 98.06 95 GLY A C 1
ATOM 786 O O . GLY A 1 95 ? 5.288 2.392 4.319 1.00 98.06 95 GLY A O 1
ATOM 787 N N . LEU A 1 96 ? 3.116 1.833 4.483 1.00 98.12 96 LEU A N 1
ATOM 788 C CA . LEU A 1 96 ? 2.869 1.728 3.038 1.00 98.12 96 LEU A CA 1
ATOM 789 C C . LEU A 1 96 ? 3.143 3.035 2.296 1.00 98.12 96 LEU A C 1
ATOM 791 O O . LEU A 1 96 ? 3.822 3.017 1.273 1.00 98.12 96 LEU A O 1
ATOM 795 N N . ILE A 1 97 ? 2.633 4.158 2.802 1.00 98.25 97 ILE A N 1
ATOM 796 C CA . ILE A 1 97 ? 2.750 5.462 2.141 1.00 98.25 97 ILE A CA 1
ATOM 797 C C . ILE A 1 97 ? 4.207 5.924 2.131 1.00 98.25 97 ILE A C 1
ATOM 799 O O . ILE A 1 97 ? 4.725 6.276 1.076 1.00 98.25 97 ILE A O 1
ATOM 803 N N . ILE A 1 98 ? 4.892 5.874 3.276 1.00 98.12 98 ILE A N 1
ATOM 804 C CA . ILE A 1 98 ? 6.288 6.310 3.397 1.00 98.12 98 ILE A CA 1
ATOM 805 C C . ILE A 1 98 ? 7.185 5.437 2.520 1.00 98.12 98 ILE A C 1
ATOM 807 O O . ILE A 1 98 ? 7.959 5.956 1.716 1.00 98.12 98 ILE A O 1
ATOM 811 N N . THR A 1 99 ? 7.062 4.112 2.629 1.00 98.00 99 THR A N 1
ATOM 812 C CA . THR A 1 99 ? 7.875 3.208 1.805 1.00 98.00 99 THR A CA 1
ATOM 813 C C . THR A 1 99 ? 7.543 3.339 0.316 1.00 98.00 99 THR A C 1
ATOM 815 O O . THR A 1 99 ? 8.450 3.320 -0.512 1.00 98.00 99 THR A O 1
ATOM 818 N N . GLY A 1 100 ? 6.273 3.556 -0.033 1.00 96.94 100 GLY A N 1
ATOM 819 C CA . GLY A 1 100 ? 5.828 3.819 -1.400 1.00 96.94 100 GLY A CA 1
ATOM 820 C C . GLY A 1 100 ? 6.441 5.095 -1.974 1.00 96.94 100 GLY A C 1
ATOM 821 O O . GLY A 1 100 ? 7.032 5.052 -3.045 1.00 96.94 100 GLY A O 1
ATOM 822 N N . ILE A 1 101 ? 6.401 6.211 -1.242 1.00 96.56 101 ILE A N 1
ATOM 823 C CA . ILE A 1 101 ? 7.014 7.483 -1.663 1.00 96.56 101 ILE A CA 1
ATOM 824 C C . ILE A 1 101 ? 8.518 7.312 -1.901 1.00 96.56 101 ILE A C 1
ATOM 826 O O . ILE A 1 101 ? 9.032 7.743 -2.931 1.00 96.56 101 ILE A O 1
ATOM 830 N N . LEU A 1 102 ? 9.230 6.633 -1.000 1.00 96.31 102 LEU A N 1
ATOM 831 C CA . LEU A 1 102 ? 10.655 6.349 -1.185 1.00 96.31 102 LEU A CA 1
ATOM 832 C C . LEU A 1 102 ? 10.910 5.463 -2.425 1.00 96.31 102 LEU A C 1
ATOM 834 O O . LEU A 1 102 ? 11.913 5.644 -3.116 1.00 96.31 102 LEU A O 1
ATOM 838 N N . MET A 1 103 ? 9.997 4.538 -2.748 1.00 94.38 103 MET A N 1
ATOM 839 C CA . MET A 1 103 ? 10.056 3.701 -3.958 1.00 94.38 103 MET A CA 1
ATOM 840 C C . MET A 1 103 ? 9.766 4.483 -5.244 1.00 94.38 103 MET A C 1
ATOM 842 O O . MET A 1 103 ? 10.184 4.049 -6.315 1.00 94.38 103 MET A O 1
ATOM 846 N N . ILE A 1 104 ? 9.080 5.622 -5.154 1.00 93.44 104 ILE A N 1
ATOM 847 C CA . ILE A 1 104 ? 8.974 6.578 -6.259 1.00 93.44 104 ILE A CA 1
ATOM 848 C C . ILE A 1 104 ? 10.294 7.336 -6.382 1.00 93.44 104 ILE A C 1
ATOM 850 O O . ILE A 1 104 ? 10.850 7.423 -7.474 1.00 93.44 104 ILE A O 1
ATOM 854 N N . ILE A 1 105 ? 10.818 7.834 -5.256 1.00 93.69 105 ILE A N 1
ATOM 855 C CA . ILE A 1 105 ? 12.034 8.649 -5.226 1.00 93.69 105 ILE A CA 1
ATOM 856 C C . ILE A 1 105 ? 13.204 7.902 -5.851 1.00 93.69 105 ILE A C 1
ATOM 858 O O . ILE A 1 105 ? 13.872 8.495 -6.685 1.00 93.69 105 ILE A O 1
ATOM 862 N N . LYS A 1 106 ? 13.409 6.611 -5.544 1.00 91.38 106 LYS A N 1
ATOM 863 C CA . LYS A 1 106 ? 14.508 5.806 -6.119 1.00 91.38 106 LYS A CA 1
ATOM 864 C C . LYS A 1 106 ? 14.534 5.762 -7.657 1.00 91.38 106 LYS A C 1
ATOM 866 O O . LYS A 1 106 ? 15.540 5.351 -8.220 1.00 91.38 106 LYS A O 1
ATOM 871 N N . ASN A 1 107 ? 13.427 6.097 -8.327 1.00 88.38 107 ASN A N 1
ATOM 872 C CA . ASN A 1 107 ? 13.338 6.085 -9.786 1.00 88.38 107 ASN A CA 1
ATOM 873 C C . ASN A 1 107 ? 13.846 7.396 -10.416 1.00 88.38 107 ASN A C 1
ATOM 875 O O . ASN A 1 107 ? 13.967 7.467 -11.637 1.00 88.38 107 ASN A O 1
ATOM 879 N N . PHE A 1 108 ? 14.134 8.435 -9.624 1.00 90.19 108 PHE A N 1
ATOM 880 C CA . PHE A 1 108 ? 14.721 9.675 -10.130 1.00 90.19 108 PHE A CA 1
ATOM 881 C C . PHE A 1 108 ? 16.216 9.517 -10.442 1.00 90.19 108 PHE A C 1
ATOM 883 O O . PHE A 1 108 ? 16.950 8.798 -9.764 1.00 90.19 108 PHE A O 1
ATOM 890 N N . SER A 1 109 ? 16.693 10.230 -11.464 1.00 83.12 109 SER A N 1
ATOM 891 C CA . SER A 1 109 ? 18.118 10.272 -11.795 1.00 83.12 109 SER A CA 1
ATOM 892 C C . SER A 1 109 ? 18.915 10.908 -10.651 1.00 83.12 109 SER A C 1
ATOM 894 O O . SER A 1 109 ? 18.610 12.026 -10.241 1.00 83.12 109 SER A O 1
ATOM 896 N N . GLY A 1 110 ? 19.953 10.222 -10.163 1.00 83.81 110 GLY A N 1
ATOM 897 C CA . GLY A 1 110 ? 20.851 10.751 -9.128 1.00 83.81 110 GLY A CA 1
ATOM 898 C C . GLY A 1 110 ? 20.435 10.457 -7.683 1.00 83.81 110 GLY A C 1
ATOM 899 O O . GLY A 1 110 ? 20.939 11.098 -6.764 1.00 83.81 110 GLY A O 1
ATOM 900 N N . THR A 1 111 ? 19.535 9.498 -7.443 1.00 84.88 111 THR A N 1
ATOM 901 C CA . THR A 1 111 ? 19.158 9.130 -6.071 1.00 84.88 111 THR A CA 1
ATOM 902 C C . THR A 1 111 ? 20.329 8.493 -5.321 1.00 84.88 111 THR A C 1
ATOM 904 O O . THR A 1 111 ? 20.896 7.519 -5.821 1.00 84.88 111 THR A O 1
ATOM 907 N N . PRO A 1 112 ? 20.652 8.939 -4.096 1.00 87.12 112 PRO A N 1
ATOM 908 C CA . PRO A 1 112 ? 21.802 8.442 -3.337 1.00 87.12 112 PRO A CA 1
ATOM 909 C C . PRO A 1 112 ? 21.537 7.098 -2.630 1.00 87.12 112 PRO A C 1
ATOM 911 O O . PRO A 1 112 ? 22.249 6.732 -1.696 1.00 87.12 112 PRO A O 1
ATOM 914 N N . PHE A 1 113 ? 20.479 6.371 -2.997 1.00 93.62 113 PHE A N 1
ATOM 915 C CA . PHE A 1 113 ? 20.075 5.160 -2.287 1.00 93.62 113 PHE A CA 1
ATOM 916 C C . PHE A 1 113 ? 21.003 3.992 -2.611 1.00 93.62 113 PHE A C 1
ATOM 918 O O . PHE A 1 113 ? 21.194 3.628 -3.769 1.00 93.62 113 PHE A O 1
ATOM 925 N N . SER A 1 114 ? 21.549 3.369 -1.567 1.00 94.56 114 SER A N 1
ATOM 926 C CA . SER A 1 114 ? 22.373 2.175 -1.726 1.00 94.56 114 SER A CA 1
ATOM 927 C C . SER A 1 114 ? 21.528 0.971 -2.180 1.00 94.56 114 SER A C 1
ATOM 929 O O . SER A 1 114 ? 20.335 0.896 -1.861 1.00 94.56 114 SER A O 1
ATOM 931 N N . PRO A 1 115 ? 22.125 -0.026 -2.862 1.00 93.75 115 PRO A N 1
ATOM 932 C CA . PRO A 1 115 ? 21.408 -1.234 -3.280 1.00 93.75 115 PRO A CA 1
ATOM 933 C C . PRO A 1 115 ? 20.709 -1.962 -2.121 1.00 93.75 115 PRO A C 1
ATOM 935 O O . PRO A 1 115 ? 19.545 -2.346 -2.236 1.00 93.75 115 PRO A O 1
ATOM 938 N N . ASN A 1 116 ? 21.380 -2.079 -0.970 1.00 96.81 116 ASN A N 1
ATOM 939 C CA . ASN A 1 116 ? 20.818 -2.717 0.225 1.00 96.81 116 ASN A CA 1
ATOM 940 C C . ASN A 1 116 ? 19.592 -1.964 0.752 1.00 96.81 116 ASN A C 1
ATOM 942 O O . ASN A 1 116 ? 18.616 -2.586 1.170 1.00 96.81 116 ASN A O 1
ATOM 946 N N . PHE A 1 117 ? 19.621 -0.629 0.699 1.00 95.94 117 PHE A N 1
ATOM 947 C CA . PHE A 1 117 ? 18.486 0.187 1.112 1.00 95.94 117 PHE A CA 1
ATOM 948 C C . PHE A 1 117 ? 17.285 0.006 0.177 1.00 95.94 117 PHE A C 1
ATOM 950 O O . PHE A 1 117 ? 16.162 -0.123 0.653 1.00 95.94 117 PHE A O 1
ATOM 957 N N . ILE A 1 118 ? 17.504 -0.092 -1.139 1.00 94.88 118 ILE A N 1
ATOM 958 C CA . ILE A 1 118 ? 16.427 -0.346 -2.112 1.00 94.88 118 ILE A CA 1
ATOM 959 C C . ILE A 1 118 ? 15.767 -1.712 -1.865 1.00 94.88 118 ILE A C 1
ATOM 961 O O . ILE A 1 118 ? 14.541 -1.821 -1.932 1.00 94.88 118 ILE A O 1
ATOM 965 N N . ILE A 1 119 ? 16.554 -2.744 -1.549 1.00 95.62 119 ILE A N 1
ATOM 966 C CA . ILE A 1 119 ? 16.032 -4.077 -1.213 1.00 95.62 119 ILE A CA 1
ATOM 967 C C . ILE A 1 119 ? 15.226 -4.025 0.086 1.00 95.62 119 ILE A C 1
ATOM 969 O O . ILE A 1 119 ? 14.089 -4.497 0.116 1.00 95.62 119 ILE A O 1
ATOM 973 N N . LEU A 1 120 ? 15.780 -3.419 1.142 1.00 97.00 120 LEU A N 1
ATOM 974 C CA . LEU A 1 120 ? 15.084 -3.237 2.417 1.00 97.00 120 LEU A CA 1
ATOM 975 C C . LEU A 1 120 ? 13.751 -2.516 2.214 1.00 97.00 120 LEU A C 1
ATOM 977 O O . LEU A 1 120 ? 12.733 -2.918 2.775 1.00 97.00 120 LEU A O 1
ATOM 981 N N . LEU A 1 121 ? 13.754 -1.473 1.390 1.00 96.25 121 LEU A N 1
ATOM 982 C CA . LEU A 1 121 ? 12.579 -0.682 1.087 1.00 96.25 121 LEU A CA 1
ATOM 983 C C . LEU A 1 121 ? 11.506 -1.505 0.366 1.00 96.25 121 LEU A C 1
ATOM 985 O O . LEU A 1 121 ? 10.343 -1.477 0.769 1.00 96.25 121 LEU A O 1
ATOM 989 N N . ALA A 1 122 ? 11.895 -2.281 -0.648 1.00 95.69 122 ALA A N 1
ATOM 990 C CA . ALA A 1 122 ? 10.985 -3.162 -1.374 1.00 95.69 122 ALA A CA 1
ATOM 991 C C . ALA A 1 122 ? 10.379 -4.245 -0.462 1.00 95.69 122 ALA A C 1
ATOM 993 O O . ALA A 1 122 ? 9.166 -4.458 -0.481 1.00 95.69 122 ALA A O 1
ATOM 994 N N . LEU A 1 123 ? 11.199 -4.885 0.380 1.00 97.56 123 LEU A N 1
ATOM 995 C CA . LEU A 1 123 ? 10.741 -5.893 1.341 1.00 97.56 123 LEU A CA 1
ATOM 996 C C . LEU A 1 123 ? 9.832 -5.292 2.413 1.00 97.56 123 LEU A C 1
ATOM 998 O O . LEU A 1 123 ? 8.819 -5.894 2.758 1.00 97.56 123 LEU A O 1
ATOM 1002 N N . SER A 1 124 ? 10.155 -4.096 2.907 1.00 97.88 124 SER A N 1
ATOM 1003 C CA . SER A 1 124 ? 9.337 -3.391 3.898 1.00 97.88 124 SER A CA 1
ATOM 1004 C C . SER A 1 124 ? 7.977 -3.008 3.317 1.00 97.88 124 SER A C 1
ATOM 1006 O O . SER A 1 124 ? 6.949 -3.250 3.945 1.00 97.88 124 SER A O 1
ATOM 1008 N N . HIS A 1 125 ? 7.948 -2.472 2.093 1.00 98.06 125 HIS A N 1
ATOM 1009 C CA . HIS A 1 125 ? 6.701 -2.133 1.409 1.00 98.06 125 HIS A CA 1
ATOM 1010 C C . HIS A 1 125 ? 5.822 -3.374 1.197 1.00 98.06 125 HIS A C 1
ATOM 1012 O O . HIS A 1 125 ? 4.629 -3.365 1.510 1.00 98.06 125 HIS A O 1
ATOM 1018 N N . PHE A 1 126 ? 6.430 -4.475 0.743 1.00 97.25 126 PHE A N 1
ATOM 1019 C CA . PHE A 1 126 ? 5.743 -5.753 0.594 1.00 97.25 126 PHE A CA 1
ATOM 1020 C C . PHE A 1 126 ? 5.215 -6.289 1.933 1.00 97.25 126 PHE A C 1
ATOM 1022 O O . PHE A 1 126 ? 4.057 -6.698 2.012 1.00 97.25 126 PHE A O 1
ATOM 1029 N N . LEU A 1 127 ? 6.010 -6.220 3.004 1.00 97.88 127 LEU A N 1
ATOM 1030 C CA . LEU A 1 127 ? 5.596 -6.623 4.347 1.00 97.88 127 LEU A CA 1
ATOM 1031 C C . LEU A 1 127 ? 4.361 -5.844 4.815 1.00 97.88 127 LEU A C 1
ATOM 1033 O O . LEU A 1 127 ? 3.395 -6.459 5.266 1.00 97.88 127 LEU A O 1
ATOM 1037 N N . PHE A 1 128 ? 4.346 -4.515 4.676 1.00 98.31 128 PHE A N 1
ATOM 1038 C CA . PHE A 1 128 ? 3.178 -3.721 5.063 1.00 98.31 128 PHE A CA 1
ATOM 1039 C C . PHE A 1 128 ? 1.938 -4.048 4.219 1.00 98.31 128 PHE A C 1
ATOM 1041 O O . PHE A 1 128 ? 0.829 -4.059 4.756 1.00 98.31 128 PHE A O 1
ATOM 1048 N N . CYS A 1 129 ? 2.106 -4.377 2.934 1.00 97.31 129 CYS A N 1
ATOM 1049 C CA . CYS A 1 129 ? 1.011 -4.853 2.084 1.00 97.31 129 CYS A CA 1
ATOM 1050 C C . CYS A 1 129 ? 0.425 -6.165 2.625 1.00 97.31 129 CYS A C 1
ATOM 1052 O O . CYS A 1 129 ? -0.785 -6.274 2.825 1.00 97.31 129 CYS A O 1
ATOM 1054 N N . ILE A 1 130 ? 1.279 -7.137 2.952 1.00 97.19 130 ILE A N 1
ATOM 1055 C CA . ILE A 1 130 ? 0.852 -8.413 3.530 1.00 97.19 130 ILE A CA 1
ATOM 1056 C C . ILE A 1 130 ? 0.146 -8.205 4.877 1.00 97.19 130 ILE A C 1
ATOM 1058 O O . ILE A 1 130 ? -0.940 -8.747 5.084 1.00 97.19 130 ILE A O 1
ATOM 1062 N N . LEU A 1 131 ? 0.692 -7.368 5.765 1.00 97.00 131 LEU A N 1
ATOM 1063 C CA . LEU A 1 131 ? 0.054 -7.025 7.042 1.00 97.00 131 LEU A CA 1
ATOM 1064 C C . LEU A 1 131 ? -1.328 -6.391 6.845 1.00 97.00 131 LEU A C 1
ATOM 1066 O O . LEU A 1 131 ? -2.268 -6.744 7.560 1.00 97.00 131 LEU A O 1
ATOM 1070 N N . LEU A 1 132 ? -1.480 -5.500 5.859 1.00 95.69 132 LEU A N 1
ATOM 1071 C CA . LEU A 1 132 ? -2.772 -4.907 5.520 1.00 95.69 132 LEU A CA 1
ATOM 1072 C C . LEU A 1 132 ? -3.780 -5.970 5.065 1.00 95.69 132 LEU A C 1
ATOM 1074 O O . LEU A 1 132 ? -4.919 -5.974 5.534 1.00 95.69 132 LEU A O 1
ATOM 1078 N N . LEU A 1 133 ? -3.374 -6.881 4.180 1.00 94.69 133 LEU A N 1
ATOM 1079 C CA . LEU A 1 133 ? -4.244 -7.947 3.678 1.00 94.69 133 LEU A CA 1
ATOM 1080 C C . LEU A 1 133 ? -4.677 -8.907 4.793 1.00 94.69 133 LEU A C 1
ATOM 1082 O O . LEU A 1 133 ? -5.863 -9.226 4.889 1.00 94.69 133 LEU A O 1
ATOM 1086 N N . PHE A 1 134 ? -3.761 -9.304 5.681 1.00 94.19 134 PHE A N 1
ATOM 1087 C CA . PHE A 1 134 ? -4.096 -10.111 6.860 1.00 94.19 134 PHE A CA 1
ATOM 1088 C C . PHE A 1 134 ? -5.071 -9.390 7.789 1.00 94.19 134 PHE A C 1
ATOM 1090 O O . PHE A 1 134 ? -6.065 -9.978 8.222 1.00 94.19 134 PHE A O 1
ATOM 1097 N N . PHE A 1 135 ? -4.823 -8.109 8.063 1.00 92.06 135 PHE A N 1
ATOM 1098 C CA . PHE A 1 135 ? -5.701 -7.292 8.892 1.00 92.06 135 PHE A CA 1
ATOM 1099 C C . PHE A 1 135 ? -7.122 -7.215 8.305 1.00 92.06 135 PHE A C 1
ATOM 1101 O O . PHE A 1 135 ? -8.108 -7.411 9.020 1.00 92.06 135 PHE A O 1
ATOM 1108 N N . LEU A 1 136 ? -7.246 -6.993 6.993 1.00 90.25 136 LEU A N 1
ATOM 1109 C CA . LEU A 1 136 ? -8.534 -6.970 6.295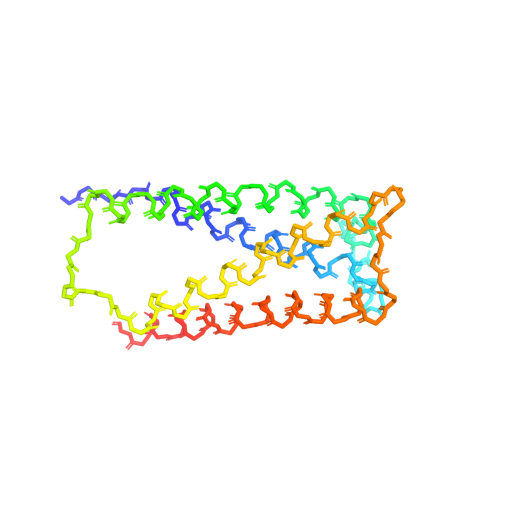 1.00 90.25 136 LEU A CA 1
ATOM 1110 C C . LEU A 1 136 ? -9.231 -8.336 6.331 1.00 90.25 136 LEU A C 1
ATOM 1112 O O . LEU A 1 136 ? -10.418 -8.400 6.654 1.00 90.25 136 LEU A O 1
ATOM 1116 N N . GLY A 1 137 ? -8.508 -9.425 6.056 1.00 88.06 137 GLY A N 1
ATOM 1117 C CA . GLY A 1 137 ? -9.044 -10.788 6.098 1.00 88.06 137 GLY A CA 1
ATOM 1118 C C . GLY A 1 137 ? -9.574 -11.174 7.482 1.00 88.06 137 GLY A C 1
ATOM 1119 O O . GLY A 1 137 ? -10.691 -11.683 7.609 1.00 88.06 137 GLY A O 1
ATOM 1120 N N . TYR A 1 138 ? -8.832 -10.847 8.542 1.00 88.00 138 TYR A N 1
ATOM 1121 C CA . TYR A 1 138 ? -9.266 -11.069 9.923 1.00 88.00 138 TYR A CA 1
ATOM 1122 C C . TYR A 1 138 ? -10.573 -10.331 10.246 1.00 88.00 138 TYR A C 1
ATOM 1124 O O . TYR A 1 138 ? -11.499 -10.904 10.821 1.00 88.00 138 TYR A O 1
ATOM 1132 N N . HIS A 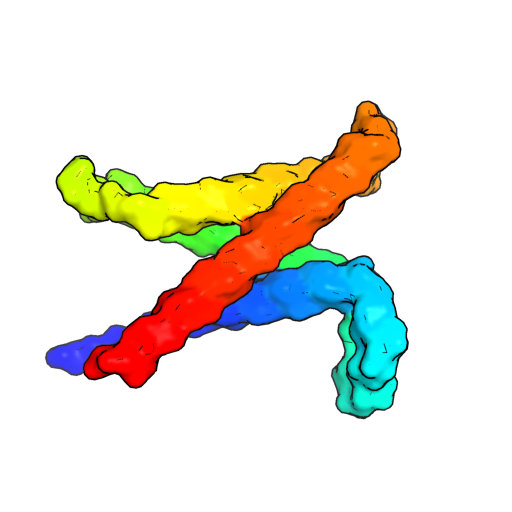1 139 ? -10.696 -9.070 9.833 1.00 81.75 139 HIS A N 1
ATOM 1133 C CA . HIS A 1 139 ? -11.910 -8.294 10.076 1.00 81.75 139 HIS A CA 1
ATOM 1134 C C . HIS A 1 139 ? -13.111 -8.762 9.243 1.00 81.75 139 HIS A C 1
ATOM 1136 O O . HIS A 1 139 ? -14.236 -8.735 9.746 1.00 81.75 139 HIS A O 1
ATOM 1142 N N . LEU A 1 140 ? -12.894 -9.231 8.010 1.00 79.81 140 LEU A N 1
ATOM 1143 C CA . LEU A 1 140 ? -13.958 -9.826 7.197 1.00 79.81 140 LEU A CA 1
ATOM 1144 C C . LEU A 1 140 ? -14.533 -11.073 7.876 1.00 79.81 140 LEU A C 1
ATOM 1146 O O . LEU A 1 140 ? -15.746 -11.166 8.028 1.00 79.81 140 LEU A O 1
ATOM 1150 N N . THR A 1 141 ? -13.686 -11.985 8.359 1.00 79.12 141 THR A N 1
ATOM 1151 C CA . THR A 1 141 ? -14.149 -13.230 9.006 1.00 79.12 141 THR A CA 1
ATOM 1152 C C . THR A 1 141 ? -14.919 -12.993 10.306 1.00 79.12 141 THR A C 1
ATOM 1154 O O . THR A 1 141 ? -15.886 -13.703 10.576 1.00 79.12 141 THR A O 1
ATOM 1157 N N . LYS A 1 142 ? -14.560 -11.969 11.093 1.00 72.75 142 LYS A N 1
ATOM 1158 C CA . LYS A 1 142 ? -15.332 -11.590 12.287 1.00 72.75 142 LYS A CA 1
ATOM 1159 C C . LYS A 1 142 ? -16.716 -11.037 11.959 1.00 72.75 142 LYS A C 1
ATOM 1161 O O . LYS A 1 142 ? -17.652 -11.337 12.686 1.00 72.75 142 LYS A O 1
ATOM 1166 N N . LYS A 1 143 ? -16.854 -10.285 10.863 1.00 58.28 143 LYS A N 1
ATOM 1167 C CA . LYS A 1 143 ? -18.143 -9.730 10.426 1.00 58.28 143 LYS A CA 1
ATOM 1168 C C . LYS A 1 143 ? -19.158 -10.808 10.015 1.00 58.28 143 LYS A C 1
ATOM 1170 O O . LYS A 1 143 ? -20.347 -10.557 10.105 1.00 58.28 143 LYS A O 1
ATOM 1175 N N . PHE A 1 144 ? -18.706 -11.983 9.572 1.00 52.81 144 PHE A N 1
ATOM 1176 C CA . PHE A 1 144 ? -19.592 -13.099 9.203 1.00 52.81 144 PHE A CA 1
ATOM 1177 C C . PHE A 1 144 ? -20.034 -13.970 10.392 1.00 52.81 144 PHE A C 1
ATOM 1179 O O . PHE A 1 144 ? -20.900 -14.821 10.218 1.00 52.81 144 PHE A O 1
ATOM 1186 N N . LYS A 1 145 ? -19.436 -13.799 11.580 1.00 48.62 145 LYS A N 1
ATOM 1187 C CA . LYS A 1 145 ? -19.771 -14.574 12.791 1.00 48.62 145 LYS A CA 1
ATOM 1188 C C . LYS A 1 145 ? -20.755 -13.867 13.737 1.00 48.62 145 LYS A C 1
ATOM 1190 O O . LYS A 1 145 ? -21.076 -14.431 14.778 1.00 48.62 145 LYS A O 1
ATOM 1195 N N . THR A 1 146 ? -21.204 -12.663 13.396 1.00 41.88 146 THR A N 1
ATOM 1196 C CA . THR A 1 146 ? -22.183 -11.844 14.137 1.00 41.88 146 THR A CA 1
ATOM 1197 C C . THR A 1 146 ? -23.364 -11.537 13.245 1.00 41.88 146 THR A C 1
ATOM 1199 O O . THR A 1 146 ? -24.504 -11.611 13.738 1.00 41.88 146 THR A O 1
#

pLDDT: mean 89.26, std 13.01, range [39.94, 98.38]

Foldseek 3Di:
DPPPPCPPVVLLVVLLVLLLLLLVLCDQVCVVPCVCVPPPNVCSVVNVSSVVSNVVSLVVNVVSVVVVVCCCVPPNDDVVPDDPLNVLVVVLNCQLNVLVVVLVVVPDPPDPDDPVRNVVSSVSNVVSSVVVVVSVVVVVVVVVVD

Secondary structure (DSSP, 8-state):
------HHHHHHHHHHHHHHHHHHHTTTHHHHTTGGGSTT-GGGG-HHHHHHHHHHHHHHHHHHHHHHHHHHHHH---GGG--HHHHHHHHHHHHHHHHHHHHHHTTSTT----HHHHHHHHHHHHHHHHHHHHHHHHHHHHHT--

Sequence (146 aa):
MEKENSIMPLFYKITLFFLTLSGFGQMPIFKRYYIADIPGLGWLANFHITHLMHYIFAGIFISLVVYSSLDFIIFRIDSARITKIIIIKIIIYLGLIITGILMIIKNFSGTPFSPNFIILLALSHFLFCILLLFFLGYHLTKKFKT